Protein AF-A0A821D5T4-F1 (afdb_monomer_lite)

Secondary structure (DSSP, 8-state):
-PPPP-EEE--SSS--EEEEETTEEEEE-----TTS-----TT----SSTT--------

Sequence (59 aa):
CADPVRLWVHGHTHRSTDMMVNSTRLASNQFGYMSENCGFQPNMKIPLYDDGTVNVTDS

Radius of gyration: 13.85 Å; chains: 1; bounding box: 30×22×40 Å

Structure (mmCIF, N/CA/C/O backbone):
data_AF-A0A821D5T4-F1
#
_entry.id   AF-A0A821D5T4-F1
#
loop_
_atom_site.group_PDB
_atom_site.id
_atom_site.type_symbol
_atom_site.label_atom_id
_atom_site.label_alt_id
_atom_site.label_comp_id
_atom_site.label_asym_id
_atom_site.label_entity_id
_atom_site.label_seq_id
_atom_site.pdbx_PDB_ins_code
_atom_site.Cartn_x
_atom_site.Cartn_y
_atom_site.Cartn_z
_atom_site.occupancy
_atom_site.B_iso_or_equiv
_atom_site.auth_seq_id
_atom_site.auth_comp_id
_atom_site.auth_asym_id
_atom_site.auth_atom_id
_atom_site.pdbx_PDB_model_num
ATOM 1 N N . CYS A 1 1 ? -17.872 -11.236 19.185 1.00 57.22 1 CYS A N 1
ATOM 2 C CA . CYS A 1 1 ? -17.719 -10.763 17.791 1.00 57.22 1 CYS A CA 1
ATOM 3 C C . CYS A 1 1 ? -16.225 -10.619 17.525 1.00 57.22 1 CYS A C 1
ATOM 5 O O . CYS A 1 1 ? -15.505 -10.339 18.472 1.00 57.22 1 CYS A O 1
ATOM 7 N N . ALA A 1 2 ? -15.748 -10.884 16.307 1.00 69.50 2 ALA A N 1
ATOM 8 C CA . ALA A 1 2 ? -14.363 -10.568 15.954 1.00 69.50 2 ALA A CA 1
ATOM 9 C C . ALA A 1 2 ? -14.256 -9.067 15.661 1.00 69.50 2 ALA A C 1
ATOM 11 O O . ALA A 1 2 ? -15.200 -8.492 15.108 1.00 69.50 2 ALA A O 1
ATOM 12 N N . ASP A 1 3 ? -13.134 -8.451 16.027 1.00 76.81 3 ASP A N 1
ATOM 13 C CA . ASP A 1 3 ? -12.863 -7.069 15.647 1.00 76.81 3 ASP A CA 1
ATOM 14 C C . ASP A 1 3 ? -12.797 -6.945 14.115 1.00 76.81 3 ASP A C 1
ATOM 16 O O . ASP A 1 3 ? -12.272 -7.840 13.440 1.00 76.81 3 ASP A O 1
ATOM 20 N N . PRO A 1 4 ? -13.338 -5.860 13.532 1.00 82.75 4 PRO A N 1
ATOM 21 C CA . PRO A 1 4 ? -13.267 -5.643 12.095 1.00 82.75 4 PRO A CA 1
ATOM 22 C C . PRO A 1 4 ? -11.809 -5.509 11.640 1.00 82.75 4 PRO A C 1
ATOM 24 O O . PRO A 1 4 ? -10.969 -4.932 12.333 1.00 82.75 4 PRO A O 1
ATOM 27 N N . VAL A 1 5 ? -11.512 -6.006 10.436 1.00 89.75 5 VAL A N 1
ATOM 28 C CA . VAL A 1 5 ? -10.183 -5.868 9.823 1.00 89.75 5 VAL A CA 1
ATOM 29 C C . VAL A 1 5 ? -9.863 -4.383 9.644 1.00 89.75 5 VAL A C 1
ATOM 31 O O . VAL A 1 5 ? -10.543 -3.681 8.898 1.00 89.75 5 VAL A O 1
ATOM 34 N N . ARG A 1 6 ? -8.818 -3.902 10.321 1.00 90.31 6 ARG A N 1
ATOM 35 C CA . ARG A 1 6 ? -8.405 -2.486 10.282 1.00 90.31 6 ARG A CA 1
ATOM 36 C C . ARG A 1 6 ? -7.445 -2.183 9.140 1.00 90.31 6 ARG A C 1
ATOM 38 O O . ARG A 1 6 ? -7.521 -1.115 8.547 1.00 90.31 6 ARG A O 1
ATOM 45 N N . LEU A 1 7 ? -6.562 -3.127 8.825 1.00 92.19 7 LEU A N 1
ATOM 46 C CA . LEU A 1 7 ? -5.554 -3.003 7.779 1.00 92.19 7 LEU A CA 1
ATOM 47 C C . LEU A 1 7 ? -5.535 -4.275 6.932 1.00 92.19 7 LEU A C 1
ATOM 49 O O . LEU A 1 7 ? -5.398 -5.376 7.461 1.00 92.19 7 LEU A O 1
ATOM 53 N N . TRP A 1 8 ? -5.625 -4.109 5.617 1.00 94.69 8 TRP A N 1
ATOM 54 C CA . TRP A 1 8 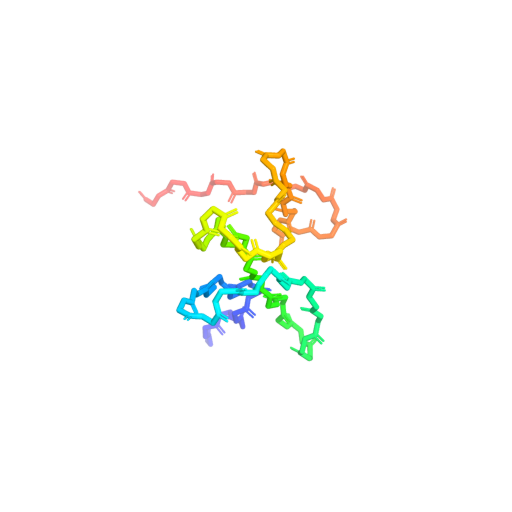? -5.421 -5.161 4.634 1.00 94.69 8 TRP A CA 1
ATOM 55 C C . TRP A 1 8 ? -4.232 -4.792 3.746 1.00 94.69 8 TRP A C 1
ATOM 57 O O . TRP A 1 8 ? -4.291 -3.854 2.954 1.00 94.69 8 TRP A O 1
ATOM 67 N N . VAL A 1 9 ? -3.143 -5.550 3.881 1.00 95.81 9 VAL A N 1
ATOM 68 C CA . VAL A 1 9 ? -1.968 -5.440 3.011 1.00 95.81 9 VAL A CA 1
ATOM 69 C C . VAL A 1 9 ? -2.082 -6.444 1.865 1.00 95.81 9 VAL A C 1
ATOM 71 O O . VAL A 1 9 ? -2.341 -7.624 2.103 1.00 95.81 9 VAL A O 1
ATOM 74 N N . HIS A 1 10 ? -1.894 -5.993 0.624 1.00 94.81 10 HIS A N 1
ATOM 75 C CA . HIS A 1 10 ? -2.003 -6.841 -0.566 1.00 94.81 10 HIS A CA 1
ATOM 76 C C . HIS A 1 10 ? -0.875 -6.604 -1.584 1.00 94.81 10 HIS A C 1
ATOM 78 O O . HIS A 1 10 ? -0.133 -5.622 -1.510 1.00 94.81 10 HIS A O 1
ATOM 84 N N . GLY A 1 11 ? -0.747 -7.520 -2.551 1.00 93.38 11 GLY A N 1
ATOM 85 C CA . GLY A 1 11 ? 0.261 -7.484 -3.617 1.00 93.38 11 GLY A CA 1
ATOM 86 C C . GLY A 1 11 ? -0.314 -7.842 -4.991 1.00 93.38 11 GLY A C 1
ATOM 87 O O . GLY A 1 11 ? -1.502 -7.634 -5.233 1.00 93.38 11 GLY A O 1
ATOM 88 N N . HIS A 1 12 ? 0.529 -8.402 -5.866 1.00 94.00 12 HIS A N 1
ATOM 89 C CA . HIS A 1 12 ? 0.228 -8.911 -7.216 1.00 94.00 12 HIS A CA 1
ATOM 90 C C . HIS A 1 12 ? -0.082 -7.866 -8.307 1.00 94.00 12 HIS A C 1
ATOM 92 O O . HIS A 1 12 ? 0.211 -8.105 -9.472 1.00 94.00 12 HIS A O 1
ATOM 98 N N . THR A 1 13 ? -0.625 -6.701 -7.962 1.00 94.50 13 THR A N 1
ATOM 99 C CA . THR A 1 13 ? -1.083 -5.696 -8.943 1.00 94.50 13 THR A CA 1
ATOM 100 C C . THR A 1 13 ? 0.012 -4.811 -9.544 1.00 94.50 13 THR A C 1
ATOM 102 O O . THR A 1 13 ? -0.294 -4.024 -10.435 1.00 94.50 13 THR A O 1
ATOM 105 N N . HIS A 1 14 ? 1.244 -4.871 -9.024 1.00 94.12 14 HIS A N 1
ATOM 106 C CA . HIS A 1 14 ? 2.357 -3.981 -9.394 1.00 94.12 14 HIS A CA 1
ATOM 107 C C . HIS A 1 14 ? 1.983 -2.496 -9.262 1.00 94.12 14 HIS A C 1
ATOM 109 O O . HIS A 1 14 ? 2.377 -1.632 -10.042 1.00 94.12 14 HIS A O 1
ATOM 115 N N . ARG A 1 15 ? 1.174 -2.195 -8.243 1.00 93.19 15 ARG A N 1
ATOM 116 C CA . ARG A 1 15 ? 0.722 -0.843 -7.944 1.00 93.19 15 ARG A CA 1
ATOM 117 C C . ARG A 1 15 ? 0.680 -0.633 -6.445 1.00 93.19 15 ARG A C 1
ATOM 119 O O . ARG A 1 15 ? -0.051 -1.333 -5.745 1.00 93.19 15 ARG A O 1
ATOM 126 N N . SER A 1 16 ? 1.431 0.355 -5.978 1.00 95.88 16 SER A N 1
ATOM 127 C CA . SER A 1 16 ? 1.314 0.848 -4.615 1.00 95.88 16 SER A CA 1
ATOM 128 C C . SER A 1 16 ? -0.019 1.573 -4.429 1.00 95.88 16 SER A C 1
ATOM 130 O O . SER A 1 16 ? -0.450 2.358 -5.280 1.00 95.88 16 SER A O 1
ATOM 132 N N . THR A 1 17 ? -0.681 1.294 -3.314 1.00 94.81 17 THR A N 1
ATOM 133 C CA . THR A 1 17 ? -1.987 1.841 -2.940 1.00 94.81 17 THR A CA 1
ATOM 134 C C . THR A 1 17 ? -1.988 2.164 -1.454 1.00 94.81 17 THR A C 1
ATOM 136 O O . THR A 1 17 ? -1.359 1.478 -0.653 1.00 94.81 17 THR A O 1
ATOM 139 N N . ASP A 1 18 ? -2.702 3.218 -1.084 1.00 95.12 18 ASP A N 1
ATOM 140 C CA . ASP A 1 18 ? -3.010 3.547 0.303 1.00 95.12 18 ASP A CA 1
ATOM 141 C C . ASP A 1 18 ? -4.359 4.260 0.306 1.00 95.12 18 ASP A C 1
ATOM 143 O O . ASP A 1 18 ? -4.476 5.395 -0.162 1.00 95.12 18 ASP A O 1
ATOM 147 N N . MET A 1 19 ? -5.408 3.544 0.701 1.00 93.88 19 MET A N 1
ATOM 148 C CA . MET A 1 19 ? -6.775 4.050 0.632 1.00 93.88 19 MET A CA 1
ATOM 149 C C . MET A 1 19 ? -7.661 3.456 1.720 1.00 93.88 19 MET A C 1
ATOM 151 O O .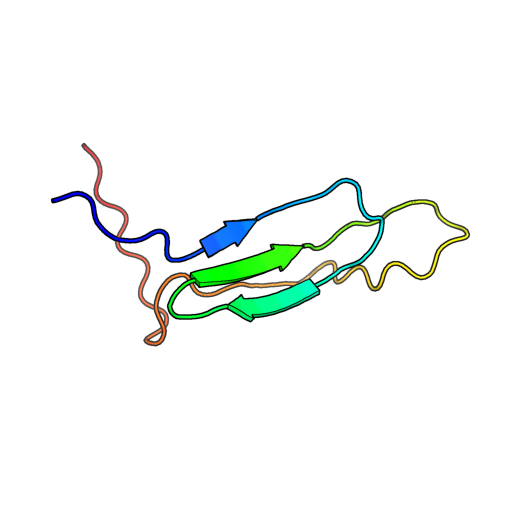 MET A 1 19 ? -7.423 2.355 2.209 1.00 93.88 19 MET A O 1
ATOM 155 N N . MET A 1 20 ? -8.730 4.172 2.058 1.00 93.19 20 MET A N 1
ATOM 156 C CA . MET A 1 20 ? -9.759 3.687 2.973 1.00 93.19 20 MET A CA 1
ATOM 157 C C . MET A 1 20 ? -10.925 3.085 2.192 1.00 93.19 20 MET A C 1
ATOM 159 O O . MET A 1 20 ? -11.473 3.720 1.290 1.00 93.19 20 MET A O 1
ATOM 163 N N . VAL A 1 21 ? -11.327 1.874 2.571 1.00 93.94 21 VAL A N 1
ATOM 164 C CA . VAL A 1 21 ? -12.570 1.234 2.136 1.00 93.94 21 VAL A CA 1
ATOM 165 C C . VAL A 1 21 ? -13.374 0.919 3.393 1.00 93.94 21 VAL A C 1
ATOM 167 O O . VAL A 1 21 ? -13.025 0.022 4.159 1.00 93.94 21 VAL A O 1
ATOM 170 N N . ASN A 1 22 ? -14.444 1.680 3.631 1.00 90.88 22 ASN A N 1
ATOM 171 C CA . ASN A 1 22 ? -15.160 1.687 4.913 1.00 90.88 22 ASN A CA 1
ATOM 172 C C . ASN A 1 22 ? -14.187 1.937 6.088 1.00 90.88 22 ASN A C 1
ATOM 174 O O . ASN A 1 22 ? -13.413 2.891 6.051 1.00 90.88 22 ASN A O 1
ATOM 178 N N . SER A 1 23 ? -14.207 1.087 7.120 1.00 88.50 23 SER A N 1
ATOM 179 C CA . SER A 1 23 ? -13.304 1.145 8.278 1.00 88.50 23 SER A CA 1
ATOM 180 C C . SER A 1 23 ? -12.010 0.337 8.100 1.00 88.50 23 SER A C 1
ATOM 182 O O . SER A 1 23 ? -11.301 0.105 9.077 1.00 88.50 23 SER A O 1
ATOM 184 N N . THR A 1 24 ? -11.708 -0.121 6.881 1.00 90.81 24 THR A N 1
ATOM 185 C CA . THR A 1 24 ? -10.498 -0.886 6.566 1.00 90.81 24 THR A CA 1
ATOM 186 C C . THR A 1 24 ? -9.566 -0.049 5.701 1.00 90.81 24 THR A C 1
ATOM 188 O O . THR A 1 24 ? -9.933 0.397 4.613 1.00 90.81 24 THR A O 1
ATOM 191 N N . ARG A 1 25 ? -8.327 0.126 6.154 1.00 93.12 25 ARG A N 1
ATOM 192 C CA . ARG A 1 25 ? -7.248 0.666 5.333 1.00 93.12 25 ARG A CA 1
ATOM 193 C C . ARG A 1 25 ? -6.718 -0.429 4.420 1.00 93.12 25 ARG A C 1
ATOM 195 O O . ARG A 1 25 ? -6.298 -1.480 4.893 1.00 93.12 25 ARG A O 1
ATOM 202 N N . LEU A 1 26 ? -6.744 -0.195 3.118 1.00 94.75 26 LEU A N 1
ATOM 203 C CA . LEU A 1 26 ? -6.201 -1.087 2.105 1.00 94.75 26 LEU A CA 1
ATOM 204 C C . LEU A 1 26 ? -4.873 -0.513 1.613 1.00 94.75 26 LEU A C 1
ATOM 206 O O . LEU A 1 26 ? -4.826 0.636 1.168 1.00 94.75 26 LEU A O 1
ATOM 210 N N . ALA A 1 27 ? -3.805 -1.302 1.700 1.00 96.38 27 ALA A N 1
ATOM 211 C CA . ALA A 1 27 ? -2.467 -0.832 1.385 1.00 96.38 27 ALA A CA 1
ATOM 212 C C . ALA A 1 27 ? -1.637 -1.822 0.564 1.00 96.38 27 ALA A C 1
ATOM 214 O O . ALA A 1 27 ? -1.707 -3.041 0.737 1.00 96.38 27 ALA A O 1
ATOM 215 N N . SER A 1 28 ? -0.783 -1.271 -0.292 1.00 97.12 28 SER A N 1
ATOM 216 C CA . SER A 1 28 ? 0.214 -1.995 -1.065 1.00 97.12 28 SER A CA 1
ATOM 217 C C . SER A 1 28 ? 1.435 -1.115 -1.314 1.00 97.12 28 SER A C 1
ATOM 219 O O . SER A 1 28 ? 1.303 0.086 -1.536 1.00 97.12 28 SER A O 1
ATOM 221 N N . ASN A 1 29 ? 2.625 -1.713 -1.308 1.00 97.00 29 ASN A N 1
ATOM 222 C CA . ASN A 1 29 ? 3.886 -1.023 -1.579 1.00 97.00 29 ASN A CA 1
ATOM 223 C C . ASN A 1 29 ? 4.810 -1.918 -2.408 1.00 97.00 29 ASN A C 1
ATOM 225 O O . ASN A 1 29 ? 5.818 -2.435 -1.927 1.00 97.00 29 ASN A O 1
ATOM 229 N N . GLN A 1 30 ? 4.390 -2.207 -3.635 1.00 94.00 30 GLN A N 1
ATOM 230 C CA . GLN A 1 30 ? 5.060 -3.184 -4.486 1.00 94.00 30 GLN A CA 1
ATOM 231 C C . GLN A 1 30 ? 6.215 -2.529 -5.239 1.00 94.00 30 GLN A C 1
ATOM 233 O O . GLN A 1 30 ? 6.049 -1.469 -5.836 1.00 94.00 30 GLN A O 1
ATOM 238 N N . PHE A 1 31 ? 7.372 -3.192 -5.249 1.00 94.00 31 PHE A N 1
ATOM 239 C CA . PHE A 1 31 ? 8.499 -2.783 -6.089 1.00 94.00 31 PHE A CA 1
ATOM 240 C C . PHE A 1 31 ? 8.203 -3.003 -7.581 1.00 94.00 31 PHE A C 1
ATOM 242 O O . PHE A 1 31 ? 8.550 -2.163 -8.404 1.00 94.00 31 PHE A O 1
ATOM 249 N N . GLY A 1 32 ? 7.515 -4.107 -7.901 1.00 92.88 32 GLY A N 1
ATOM 250 C CA . GLY A 1 32 ? 7.271 -4.559 -9.273 1.00 92.88 32 GLY A CA 1
ATOM 251 C C . GLY A 1 32 ? 8.571 -4.796 -10.041 1.00 92.88 32 GLY A C 1
ATOM 252 O O . GLY A 1 32 ? 9.595 -5.146 -9.446 1.00 92.88 32 GLY A O 1
ATOM 253 N N . TYR A 1 33 ? 8.534 -4.629 -11.362 1.00 93.12 33 TYR A N 1
ATOM 254 C CA . TYR A 1 33 ? 9.730 -4.708 -12.200 1.00 93.12 33 TYR A CA 1
ATOM 255 C C . TYR A 1 33 ? 10.430 -3.353 -12.336 1.00 93.12 33 TYR A C 1
ATOM 257 O O . TYR A 1 33 ? 9.804 -2.302 -12.280 1.00 93.12 33 TYR A O 1
ATOM 265 N N . MET A 1 34 ? 11.742 -3.370 -12.603 1.00 87.12 34 MET A N 1
ATOM 266 C CA . MET A 1 34 ? 12.554 -2.145 -12.727 1.00 87.12 34 MET A CA 1
ATOM 267 C C . MET A 1 34 ? 12.059 -1.181 -13.817 1.00 87.12 34 MET A C 1
ATOM 269 O O . MET A 1 34 ? 12.299 0.019 -13.726 1.00 87.12 34 MET A O 1
ATOM 273 N N . SER A 1 35 ? 11.397 -1.696 -14.857 1.00 92.44 35 SER A N 1
ATOM 274 C CA . SER A 1 35 ? 10.823 -0.892 -15.942 1.00 92.44 35 SER A CA 1
ATOM 275 C C . SER A 1 35 ? 9.453 -0.296 -15.609 1.00 92.44 35 SER A C 1
ATOM 277 O O . SER A 1 35 ? 8.941 0.509 -16.383 1.00 92.44 35 SER A O 1
ATOM 279 N N . GLU A 1 36 ? 8.833 -0.705 -14.503 1.00 91.12 36 GLU A N 1
ATOM 28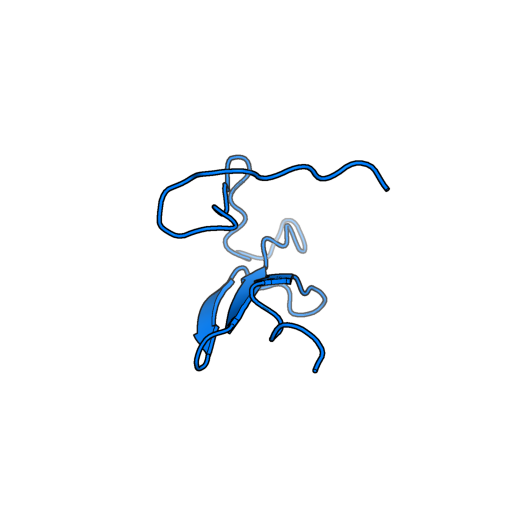0 C CA . GLU A 1 36 ? 7.495 -0.281 -14.108 1.00 91.12 36 GLU A CA 1
ATOM 281 C C . GLU A 1 36 ? 7.566 0.814 -13.047 1.00 91.12 36 GLU A C 1
ATOM 283 O O . GLU A 1 36 ? 8.236 0.689 -12.022 1.00 91.12 36 GLU A O 1
ATOM 288 N N . ASN A 1 37 ? 6.804 1.887 -13.250 1.00 91.06 37 ASN A N 1
ATOM 289 C CA . ASN A 1 37 ? 6.593 2.869 -12.198 1.00 91.06 37 ASN A CA 1
ATOM 290 C C . ASN A 1 37 ? 5.450 2.414 -11.279 1.00 91.06 37 ASN A C 1
ATOM 292 O O . ASN A 1 37 ? 4.316 2.878 -11.396 1.00 91.06 37 ASN A O 1
ATOM 296 N N . CYS A 1 38 ? 5.763 1.495 -10.367 1.00 94.62 38 CYS A N 1
ATOM 297 C CA . CYS A 1 38 ? 4.794 0.933 -9.422 1.00 94.62 38 CYS A CA 1
ATOM 298 C C . CYS A 1 38 ? 4.451 1.884 -8.263 1.00 94.62 38 CYS A C 1
ATOM 300 O O . CYS A 1 38 ? 3.498 1.634 -7.524 1.00 94.62 38 CYS A O 1
ATOM 302 N N . GLY A 1 39 ? 5.216 2.971 -8.090 1.00 94.88 39 GLY A N 1
ATOM 303 C CA . GLY A 1 39 ? 5.073 3.897 -6.965 1.00 94.88 39 GLY A CA 1
ATOM 304 C C . GLY A 1 39 ? 5.641 3.352 -5.652 1.00 94.88 39 GLY A C 1
ATOM 305 O O . GLY A 1 39 ? 5.091 3.632 -4.588 1.00 94.88 39 GLY A O 1
ATOM 306 N N . PHE A 1 40 ? 6.700 2.537 -5.710 1.00 95.69 40 PHE A N 1
ATOM 307 C CA . PHE A 1 40 ? 7.359 1.997 -4.521 1.00 95.69 40 PHE A CA 1
ATOM 308 C C . PHE A 1 40 ? 7.910 3.110 -3.625 1.00 95.69 40 PHE A C 1
ATOM 310 O O . PHE A 1 40 ? 8.631 4.001 -4.074 1.00 95.69 40 PHE A O 1
ATOM 317 N N . GLN A 1 41 ? 7.600 3.025 -2.337 1.00 95.44 41 GLN A N 1
ATOM 318 C CA . GLN A 1 41 ? 8.038 3.959 -1.311 1.00 95.44 41 GLN A CA 1
ATOM 319 C C . GLN A 1 41 ? 8.869 3.198 -0.267 1.00 95.44 41 GLN A C 1
ATOM 321 O O . GLN A 1 41 ? 8.298 2.585 0.636 1.00 95.44 41 GLN A O 1
ATOM 326 N N . PRO A 1 42 ? 10.214 3.227 -0.333 1.00 93.75 42 PRO A N 1
ATOM 327 C CA . PRO A 1 42 ? 11.072 2.409 0.535 1.00 93.75 42 PRO A CA 1
ATOM 328 C C . PRO A 1 42 ? 10.917 2.711 2.031 1.00 93.75 42 PRO A C 1
ATOM 330 O O . PRO A 1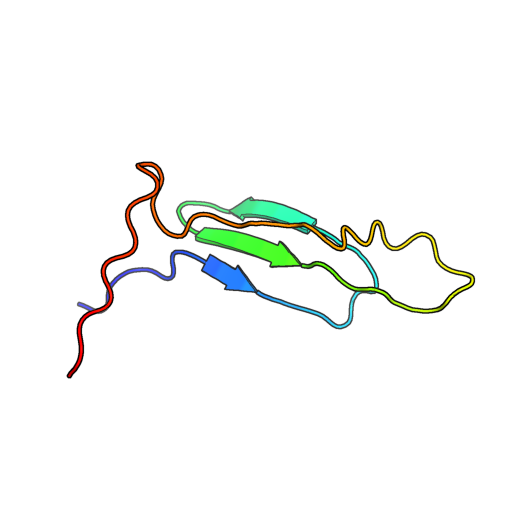 42 ? 11.210 1.862 2.864 1.00 93.75 42 PRO A O 1
ATOM 333 N N . ASN A 1 43 ? 10.430 3.908 2.370 1.00 95.06 43 ASN A N 1
ATOM 334 C CA . ASN A 1 43 ? 10.254 4.370 3.746 1.00 95.06 43 ASN A CA 1
ATOM 335 C C . ASN A 1 43 ? 8.776 4.454 4.169 1.00 95.06 43 ASN A C 1
ATOM 337 O O . ASN A 1 43 ? 8.462 5.169 5.123 1.00 95.06 43 ASN A O 1
ATOM 341 N N . MET A 1 44 ? 7.862 3.783 3.455 1.00 93.19 44 MET A N 1
ATOM 342 C CA . MET A 1 44 ? 6.433 3.811 3.777 1.00 93.19 44 MET A CA 1
ATOM 343 C C . MET A 1 44 ? 6.183 3.284 5.194 1.00 93.19 44 MET A C 1
ATOM 345 O O . MET A 1 44 ? 6.668 2.218 5.573 1.00 93.19 44 MET A O 1
ATOM 349 N N . LYS A 1 45 ? 5.392 4.030 5.967 1.00 91.00 45 LYS A N 1
ATOM 350 C CA . LYS A 1 45 ? 4.934 3.648 7.305 1.00 91.00 45 LYS A CA 1
ATOM 351 C C . LYS A 1 45 ? 3.420 3.773 7.355 1.00 91.00 45 LYS A C 1
ATOM 353 O O . LYS A 1 45 ? 2.875 4.788 6.931 1.00 91.00 45 LYS A O 1
ATOM 358 N N . ILE A 1 46 ? 2.761 2.754 7.895 1.00 88.06 46 ILE A N 1
ATOM 359 C CA . ILE A 1 46 ? 1.308 2.723 8.058 1.00 88.06 46 ILE A CA 1
ATOM 360 C C . ILE A 1 46 ? 1.008 2.602 9.553 1.00 88.06 46 ILE A C 1
ATOM 362 O O . ILE A 1 46 ? 1.323 1.562 10.134 1.00 88.06 46 ILE A O 1
ATOM 366 N N . PRO A 1 47 ? 0.440 3.636 10.197 1.00 83.56 47 PRO A N 1
ATOM 367 C CA . PRO A 1 47 ? -0.044 3.502 11.563 1.00 83.56 47 PRO A CA 1
ATOM 368 C C . PRO A 1 47 ? -1.233 2.533 11.603 1.00 83.56 47 PRO A C 1
ATOM 370 O O . PRO A 1 47 ? -2.114 2.588 10.743 1.00 83.56 47 PRO A O 1
ATOM 373 N N . LEU A 1 48 ? -1.244 1.638 12.595 1.00 78.31 48 LEU A N 1
ATOM 374 C CA . LEU A 1 48 ? -2.341 0.683 12.797 1.00 78.31 48 LEU A CA 1
ATOM 375 C C . LEU A 1 48 ? -3.556 1.340 13.477 1.00 78.31 48 LEU A C 1
ATOM 377 O O . LEU A 1 48 ? -4.695 0.936 13.247 1.00 78.31 48 LEU A O 1
ATOM 381 N N . TYR A 1 49 ? -3.301 2.359 14.296 1.00 80.81 49 TYR A N 1
ATOM 382 C CA . TYR A 1 49 ? -4.305 3.154 14.991 1.00 80.81 49 TYR A CA 1
ATOM 383 C C . TYR A 1 49 ? -4.113 4.629 14.633 1.00 80.81 49 TYR A C 1
ATOM 385 O O . TYR A 1 49 ? -2.981 5.085 14.470 1.00 80.81 49 TYR A O 1
ATOM 393 N N . ASP A 1 50 ? -5.215 5.371 1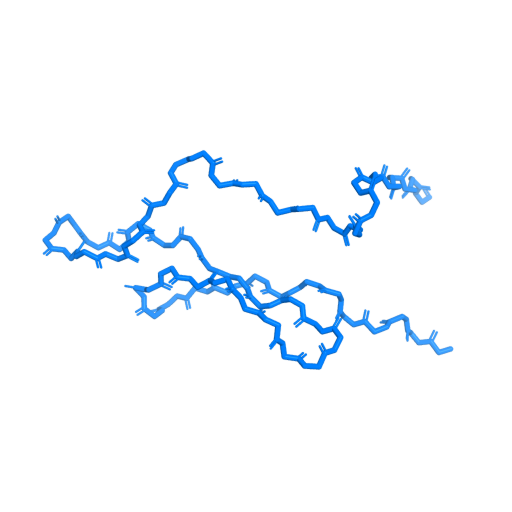4.512 1.00 71.69 50 ASP A N 1
ATOM 394 C CA . ASP A 1 50 ? -5.205 6.778 14.081 1.00 71.69 50 ASP A CA 1
ATOM 395 C C . ASP A 1 50 ? -4.471 7.702 15.068 1.00 71.69 50 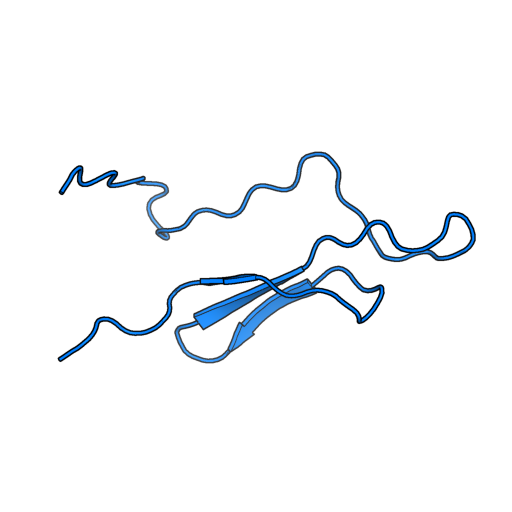ASP A C 1
ATOM 397 O O . ASP A 1 50 ? -3.989 8.767 14.690 1.00 71.69 50 ASP A O 1
ATOM 401 N N . ASP A 1 51 ? -4.341 7.272 16.324 1.00 77.56 51 ASP A N 1
ATOM 402 C CA . ASP A 1 51 ? -3.581 7.952 17.376 1.00 77.56 51 ASP A CA 1
ATOM 403 C C . ASP A 1 51 ? -2.079 7.596 17.377 1.00 77.56 51 ASP A C 1
ATOM 405 O O . ASP A 1 51 ? -1.316 8.110 18.193 1.00 77.56 51 ASP A O 1
ATOM 409 N N . GLY A 1 52 ? -1.637 6.731 16.458 1.00 64.94 52 GLY A N 1
ATOM 410 C CA . GLY A 1 52 ? -0.251 6.282 16.348 1.00 64.94 52 GLY A CA 1
ATOM 411 C C . GLY A 1 52 ? 0.179 5.275 17.418 1.00 64.94 52 GLY A C 1
ATOM 412 O O . GLY A 1 52 ? 1.355 4.906 17.454 1.00 64.94 52 GLY A O 1
ATOM 413 N N . THR A 1 53 ? -0.735 4.804 18.268 1.00 71.31 53 THR A N 1
ATOM 414 C CA . THR A 1 53 ? -0.420 3.806 19.294 1.00 71.31 53 THR A CA 1
ATOM 415 C C . THR A 1 53 ? -0.147 2.457 18.631 1.00 71.31 53 THR A C 1
ATOM 417 O O . THR A 1 53 ? -0.753 2.122 17.622 1.00 71.31 53 THR A O 1
ATOM 420 N N . VAL A 1 54 ? 0.763 1.650 19.174 1.00 61.72 54 VAL A N 1
ATOM 421 C CA . VAL A 1 54 ? 0.934 0.244 18.777 1.00 61.72 54 VAL A CA 1
ATOM 422 C C . VAL A 1 54 ? 0.761 -0.590 20.036 1.00 61.72 54 VAL A C 1
ATOM 424 O O . VAL A 1 54 ? 1.674 -0.686 20.851 1.00 61.72 54 VAL A O 1
ATOM 427 N N . ASN A 1 55 ? -0.426 -1.169 20.219 1.00 60.94 55 ASN A N 1
ATOM 428 C CA . ASN A 1 55 ? -0.672 -2.101 21.315 1.00 60.94 55 ASN A CA 1
ATOM 429 C C . ASN A 1 55 ? -0.202 -3.493 20.881 1.00 60.94 55 ASN A C 1
ATOM 431 O O . ASN A 1 55 ? -0.906 -4.197 20.161 1.00 60.94 55 ASN A O 1
ATOM 435 N N . VAL A 1 56 ? 1.012 -3.869 21.283 1.00 60.50 56 VAL A N 1
ATOM 436 C CA . VAL A 1 56 ? 1.482 -5.254 21.189 1.00 60.50 56 VAL A CA 1
ATOM 437 C C . VAL A 1 56 ? 0.975 -5.974 22.433 1.00 60.50 56 VAL A C 1
ATOM 439 O O . VAL A 1 56 ? 1.529 -5.805 23.515 1.00 60.50 56 VAL A O 1
ATOM 442 N N . THR A 1 57 ? -0.110 -6.731 22.306 1.00 60.59 57 THR A N 1
ATOM 443 C CA . THR A 1 57 ? -0.510 -7.694 23.336 1.00 60.59 57 THR A CA 1
ATOM 444 C C . THR A 1 57 ? 0.179 -9.013 23.035 1.00 60.59 57 THR A C 1
ATOM 446 O O . THR A 1 57 ? -0.134 -9.648 22.028 1.00 60.59 57 THR A O 1
ATOM 449 N N . ASP A 1 58 ? 1.133 -9.382 23.885 1.00 52.12 58 ASP A N 1
ATOM 450 C CA . ASP A 1 58 ? 1.629 -10.754 23.958 1.00 52.12 58 ASP A CA 1
ATOM 451 C C . ASP A 1 58 ? 0.498 -11.640 24.505 1.00 52.12 58 ASP A C 1
ATOM 453 O O . ASP A 1 58 ? -0.248 -11.212 25.394 1.00 52.12 58 ASP A O 1
ATOM 457 N N . SER A 1 59 ? 0.307 -12.806 23.896 1.00 57.22 59 SER A N 1
ATOM 458 C CA . SER A 1 59 ? -0.766 -13.760 24.217 1.00 57.22 59 SER A CA 1
ATOM 459 C C . SER A 1 59 ? -0.408 -14.665 25.384 1.00 57.22 59 SER A C 1
ATOM 461 O O . SER A 1 59 ? 0.741 -15.157 25.380 1.00 57.22 59 SER A O 1
#

Organism: NCBI:txid392032

Foldseek 3Di:
DDDDAQEDEDDDPLAFDFDDDPNHTYTYADPPDPPDPRVHDPPDDDQSDPVSDDDDDDD

pLDDT: mean 86.22, std 12.48, range [52.12, 97.12]